Protein AF-A0ABD0R975-F1 (afdb_monomer)

InterPro domains:
  IPR005542 PBX, PBC domain [PF03792] (1-62)
  IPR005542 PBX, PBC domain [PS51978] (1-62)

Secondary structure (DSSP, 8-state):
-HHHHHHHHHHHHHHHHHHS---HHHHHHHHHHHHHHHHHHHHHHHHHHHHHHHHHHHHHT--

pLDDT: mean 93.28, std 7.57, range [53.72, 98.62]

Structure (mmCIF, N/CA/C/O backbone):
data_AF-A0ABD0R975-F1
#
_entry.id   AF-A0ABD0R975-F1
#
loop_
_atom_site.group_PDB
_atom_site.id
_atom_site.type_symbol
_atom_site.label_atom_id
_atom_site.label_alt_id
_atom_site.label_comp_id
_atom_site.label_asym_id
_atom_site.label_entity_id
_atom_site.label_seq_id
_atom_site.pdbx_PDB_ins_code
_atom_site.Cartn_x
_atom_site.Cartn_y
_atom_site.Cartn_z
_atom_site.occupancy
_atom_site.B_iso_or_equiv
_atom_site.auth_seq_id
_atom_site.auth_comp_id
_atom_site.auth_asym_id
_atom_site.auth_atom_id
_atom_site.pdbx_PDB_model_num
ATOM 1 N N . ALA A 1 1 ? 1.480 10.070 0.242 1.00 63.94 1 ALA A N 1
ATOM 2 C CA . ALA A 1 1 ? 1.518 8.692 -0.301 1.00 63.94 1 ALA A CA 1
ATOM 3 C C . ALA A 1 1 ? 1.438 7.613 0.792 1.00 63.94 1 ALA A C 1
ATOM 5 O O . ALA A 1 1 ? 0.329 7.329 1.213 1.00 63.94 1 ALA A O 1
ATOM 6 N N . CYS A 1 2 ? 2.533 7.023 1.305 1.00 80.19 2 CYS A N 1
ATOM 7 C CA . CYS A 1 2 ? 2.423 5.843 2.198 1.00 80.19 2 CYS A CA 1
ATOM 8 C C . CYS A 1 2 ? 1.726 6.135 3.548 1.00 80.19 2 CYS A C 1
ATOM 10 O O . CYS A 1 2 ? 0.845 5.389 3.973 1.00 80.19 2 CYS A O 1
ATOM 12 N N . ASN A 1 3 ? 2.049 7.266 4.186 1.00 84.44 3 ASN A N 1
ATOM 13 C CA . ASN A 1 3 ? 1.425 7.674 5.456 1.00 84.44 3 ASN A CA 1
ATOM 14 C C . ASN A 1 3 ? -0.059 8.036 5.297 1.00 84.44 3 ASN A C 1
ATOM 16 O O . ASN A 1 3 ? -0.877 7.750 6.166 1.00 84.44 3 ASN A O 1
ATOM 20 N N . GLU A 1 4 ? -0.406 8.643 4.167 1.00 89.25 4 GLU A N 1
ATOM 21 C CA . GLU A 1 4 ? -1.774 9.028 3.818 1.00 89.25 4 GLU A CA 1
ATOM 22 C C . GLU A 1 4 ? -2.640 7.792 3.555 1.00 89.25 4 GLU A C 1
ATOM 24 O O . GLU A 1 4 ? -3.721 7.657 4.121 1.00 89.25 4 GLU A O 1
ATOM 29 N N . PHE A 1 5 ? -2.112 6.828 2.799 1.00 87.88 5 PHE A N 1
ATOM 30 C CA . PHE A 1 5 ? -2.756 5.537 2.588 1.00 87.88 5 PHE A CA 1
ATOM 31 C C . PHE A 1 5 ? -2.928 4.763 3.901 1.00 87.88 5 PHE A C 1
ATOM 33 O O . PHE A 1 5 ? -4.007 4.249 4.181 1.00 87.88 5 PHE A O 1
ATOM 40 N N . THR A 1 6 ? -1.896 4.739 4.749 1.00 90.38 6 THR A N 1
ATOM 41 C CA . THR A 1 6 ? -1.965 4.102 6.074 1.00 90.38 6 THR A CA 1
ATOM 42 C C . THR A 1 6 ? -3.040 4.751 6.947 1.00 90.38 6 THR A C 1
ATOM 44 O O . THR A 1 6 ? -3.845 4.050 7.555 1.00 90.38 6 THR A O 1
ATOM 47 N N . THR A 1 7 ? -3.104 6.084 6.961 1.00 93.50 7 THR A N 1
ATOM 48 C CA . THR A 1 7 ? -4.153 6.841 7.662 1.00 93.50 7 THR A CA 1
ATOM 49 C C . THR A 1 7 ? -5.541 6.481 7.139 1.00 93.50 7 THR A C 1
ATOM 51 O O . THR A 1 7 ? -6.447 6.220 7.927 1.00 93.50 7 THR A O 1
ATOM 54 N N . HIS A 1 8 ? -5.708 6.402 5.819 1.00 94.06 8 HIS A N 1
ATOM 55 C CA . HIS A 1 8 ? -6.978 6.027 5.207 1.00 94.06 8 HIS A CA 1
ATOM 56 C C . HIS A 1 8 ? -7.413 4.604 5.593 1.00 94.06 8 HIS A C 1
ATOM 58 O O . HIS A 1 8 ? -8.538 4.411 6.049 1.00 94.06 8 HIS A O 1
ATOM 64 N N . VAL A 1 9 ? -6.512 3.619 5.511 1.00 94.69 9 VAL A N 1
ATOM 65 C CA . VAL A 1 9 ? -6.781 2.233 5.935 1.00 94.69 9 VAL A CA 1
ATOM 66 C C . VAL A 1 9 ? -7.155 2.167 7.419 1.00 94.69 9 VAL A C 1
ATOM 68 O O . VAL A 1 9 ? -8.105 1.476 7.785 1.00 94.69 9 VAL A O 1
ATOM 71 N N . MET A 1 10 ? -6.451 2.910 8.278 1.00 94.50 10 MET A N 1
ATOM 72 C CA . MET A 1 10 ? -6.771 2.988 9.707 1.00 94.50 10 MET A CA 1
ATOM 73 C C . MET A 1 10 ? -8.165 3.574 9.954 1.00 94.50 10 MET A C 1
ATOM 75 O O . MET A 1 10 ? -8.890 3.073 10.814 1.00 94.50 10 MET A O 1
ATOM 79 N N . ASN A 1 11 ?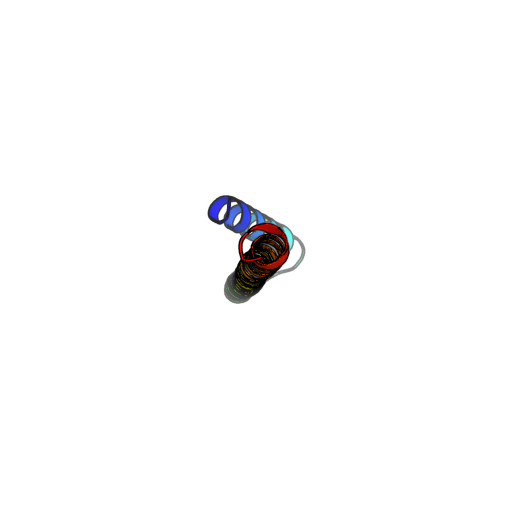 -8.561 4.603 9.202 1.00 95.81 11 ASN A N 1
ATOM 80 C CA . ASN A 1 11 ? -9.893 5.196 9.311 1.00 95.81 11 ASN A CA 1
ATOM 81 C C . ASN A 1 11 ? -10.984 4.204 8.886 1.00 95.81 11 ASN A C 1
ATOM 83 O O . ASN A 1 11 ? -11.933 4.003 9.640 1.00 95.81 11 ASN A O 1
ATOM 87 N N . LEU A 1 12 ? -10.797 3.501 7.764 1.00 96.25 12 LEU A N 1
ATOM 88 C CA . LEU A 1 12 ? -11.736 2.476 7.295 1.00 96.25 12 LEU A CA 1
ATOM 89 C C . LEU A 1 12 ? -11.932 1.350 8.318 1.00 96.25 12 LEU A C 1
ATOM 91 O O . LEU A 1 12 ? -13.059 0.945 8.593 1.00 96.25 12 LEU A O 1
ATOM 95 N N . LEU A 1 13 ? -10.849 0.851 8.920 1.00 95.94 13 LEU A N 1
ATOM 96 C CA . LEU A 1 13 ? -10.929 -0.214 9.927 1.00 95.94 13 LEU A CA 1
ATOM 97 C C . LEU A 1 13 ? -11.630 0.254 11.211 1.00 95.94 13 LEU A C 1
ATOM 99 O O . LEU A 1 13 ? -12.391 -0.502 11.816 1.00 95.94 13 LEU A O 1
ATOM 103 N N . ARG A 1 14 ? -11.423 1.514 11.613 1.00 94.62 14 ARG A N 1
ATOM 104 C CA . ARG A 1 14 ? -12.141 2.127 12.742 1.00 94.62 14 ARG A CA 1
ATOM 105 C C . ARG A 1 14 ? -13.628 2.302 12.450 1.00 94.62 14 ARG A C 1
ATOM 107 O O . ARG A 1 14 ? -14.443 2.064 13.336 1.00 94.62 14 ARG A O 1
ATOM 114 N N . GLU A 1 15 ? -13.986 2.697 11.232 1.00 95.94 15 GLU A N 1
ATOM 115 C CA . GLU A 1 15 ? -15.380 2.794 10.792 1.00 95.94 15 GLU A CA 1
ATOM 116 C C . GLU A 1 15 ? -16.055 1.419 10.774 1.00 95.94 15 GLU A C 1
ATOM 118 O O . GLU A 1 15 ? -17.118 1.259 11.370 1.00 95.94 15 GLU A O 1
ATOM 123 N N . GLN A 1 16 ? -15.404 0.401 10.206 1.00 95.69 16 GLN A N 1
ATOM 124 C CA . GLN A 1 16 ? -15.895 -0.983 10.225 1.00 95.69 16 GLN A CA 1
ATOM 125 C C . GLN A 1 16 ? -16.084 -1.517 11.647 1.00 95.69 16 GLN A C 1
ATOM 127 O O . GLN A 1 16 ? -17.070 -2.209 11.915 1.00 95.69 16 GLN A O 1
ATOM 132 N N . SER A 1 17 ? -15.191 -1.145 12.572 1.00 96.06 17 SER A N 1
ATOM 133 C CA . SER A 1 17 ? -15.295 -1.536 13.979 1.00 96.06 17 SER A CA 1
ATOM 134 C C . SER A 1 17 ? -16.590 -1.059 14.654 1.00 96.06 17 SER A C 1
ATOM 136 O O . SER A 1 17 ? -16.953 -1.603 15.698 1.00 96.06 17 SER A O 1
ATOM 138 N N . ARG A 1 18 ? -17.288 -0.059 14.091 1.00 95.44 18 ARG A N 1
ATOM 139 C CA . ARG A 1 18 ? -18.591 0.416 14.590 1.00 95.44 18 ARG A CA 1
ATOM 140 C C . ARG A 1 18 ? -19.741 -0.515 14.204 1.00 95.44 18 ARG A C 1
ATOM 142 O O . ARG A 1 18 ? -20.716 -0.599 14.939 1.00 95.44 18 ARG A O 1
ATOM 149 N N . THR A 1 19 ? -19.634 -1.205 13.070 1.00 96.25 19 THR A N 1
ATOM 150 C CA . THR A 1 19 ? -20.651 -2.156 12.585 1.00 96.25 19 THR A CA 1
ATOM 151 C C . THR A 1 19 ? -20.389 -3.567 13.104 1.00 96.25 19 THR A C 1
ATOM 153 O O . THR A 1 19 ? -21.322 -4.320 13.372 1.00 96.25 19 THR A O 1
ATOM 156 N N . ARG A 1 20 ? -19.115 -3.933 13.263 1.00 95.62 20 ARG A N 1
ATOM 157 C CA . ARG A 1 20 ? -18.682 -5.227 13.791 1.00 95.62 20 ARG A CA 1
ATOM 158 C C . ARG A 1 20 ? -17.436 -5.016 14.645 1.00 95.62 20 ARG A C 1
ATOM 160 O O . ARG A 1 20 ? -16.453 -4.548 14.088 1.00 95.62 20 ARG A O 1
ATOM 167 N N . PRO A 1 21 ? -17.425 -5.382 15.938 1.00 95.12 21 PRO A N 1
ATOM 168 C CA . PRO A 1 21 ? -16.256 -5.173 16.787 1.00 95.12 21 PRO A CA 1
ATOM 169 C C . PRO A 1 21 ? -14.989 -5.804 16.192 1.00 95.12 21 PRO A C 1
ATOM 171 O O . PRO A 1 21 ? -14.971 -7.000 15.896 1.00 95.12 21 PRO A O 1
ATOM 174 N N . ILE A 1 22 ? -13.935 -5.000 16.027 1.00 95.38 22 ILE A N 1
ATOM 175 C CA . ILE A 1 22 ? -12.587 -5.441 15.643 1.00 95.38 22 ILE A CA 1
ATOM 176 C C . ILE A 1 22 ? -11.652 -5.018 16.772 1.00 95.38 22 ILE A C 1
ATOM 178 O O . ILE A 1 22 ? -11.658 -3.856 17.180 1.00 95.38 22 ILE A O 1
ATOM 182 N N . SER A 1 23 ? -10.845 -5.938 17.304 1.00 95.50 23 SER A N 1
ATOM 183 C CA . SER A 1 23 ? -9.911 -5.560 18.364 1.00 95.50 23 SER A CA 1
ATOM 184 C C . SER A 1 23 ? -8.835 -4.598 17.828 1.00 95.50 23 SER A C 1
ATOM 186 O O . SER A 1 23 ? -8.388 -4.753 16.687 1.00 95.50 23 SER A O 1
ATOM 188 N N . PRO A 1 24 ? -8.334 -3.641 18.635 1.00 92.75 24 PRO A N 1
ATOM 189 C CA . PRO A 1 24 ? -7.246 -2.753 18.210 1.00 92.75 24 PRO A CA 1
ATOM 190 C C . PRO A 1 24 ? -6.018 -3.513 17.680 1.00 92.75 24 PRO A C 1
ATOM 192 O O . PRO A 1 24 ? -5.423 -3.132 16.675 1.00 92.75 24 PRO A O 1
ATOM 195 N N . LYS A 1 25 ? -5.704 -4.662 18.294 1.00 95.44 25 LYS A N 1
ATOM 196 C CA . LYS A 1 25 ? -4.610 -5.551 17.881 1.00 95.44 25 LYS A CA 1
ATOM 197 C C . LYS A 1 25 ? -4.825 -6.156 16.489 1.00 95.44 25 LYS A C 1
ATOM 199 O O . LYS A 1 25 ? -3.864 -6.367 15.749 1.00 95.44 25 LYS A O 1
ATOM 204 N N . GLU A 1 26 ? -6.065 -6.471 16.121 1.00 96.00 26 GLU A N 1
ATOM 205 C CA . GLU A 1 26 ? -6.383 -6.948 14.771 1.00 96.00 26 GLU A CA 1
ATOM 206 C C . GLU A 1 26 ? -6.288 -5.834 13.733 1.00 96.00 26 GLU A C 1
ATOM 208 O O . GLU A 1 26 ? -5.757 -6.087 12.653 1.00 96.00 26 GLU A O 1
ATOM 213 N N . ILE A 1 27 ? -6.708 -4.611 14.069 1.00 94.38 27 ILE A N 1
ATOM 214 C CA . ILE A 1 27 ? -6.551 -3.434 13.200 1.00 94.38 27 ILE A CA 1
ATOM 215 C C . ILE A 1 27 ? -5.068 -3.218 12.870 1.00 94.38 27 ILE A C 1
ATOM 217 O O . ILE A 1 27 ? -4.695 -3.173 11.697 1.00 94.38 27 ILE A O 1
ATOM 221 N N . GLU A 1 28 ? -4.203 -3.171 13.885 1.00 93.44 28 GLU A N 1
ATOM 222 C CA . GLU A 1 28 ? -2.751 -3.030 13.699 1.00 93.44 28 GLU A CA 1
ATOM 223 C C . GLU A 1 28 ? -2.163 -4.161 12.847 1.00 93.44 28 GLU A C 1
ATOM 225 O O . GLU A 1 28 ? -1.352 -3.924 11.947 1.00 93.44 28 GLU A O 1
ATOM 230 N N . ARG A 1 29 ? -2.593 -5.407 13.090 1.00 96.31 29 ARG A N 1
ATOM 231 C CA . ARG A 1 29 ? -2.160 -6.566 12.299 1.00 96.31 29 ARG A CA 1
ATOM 232 C C . ARG A 1 29 ? -2.560 -6.417 10.830 1.00 96.31 29 ARG A C 1
ATOM 234 O O . ARG A 1 29 ? -1.732 -6.676 9.958 1.00 96.31 29 ARG A O 1
ATOM 241 N N . MET A 1 30 ? -3.798 -6.014 10.551 1.00 96.00 30 MET A N 1
ATOM 242 C CA . MET A 1 30 ? -4.298 -5.818 9.187 1.00 96.00 30 MET A CA 1
ATOM 243 C C . MET A 1 30 ? -3.518 -4.725 8.454 1.00 96.00 30 MET A C 1
ATOM 245 O O . MET A 1 30 ? -3.084 -4.942 7.321 1.00 96.00 30 MET A O 1
ATOM 249 N N . VAL A 1 31 ? -3.256 -3.595 9.115 1.00 94.69 31 VAL A N 1
ATOM 250 C CA . VAL A 1 31 ? -2.447 -2.507 8.546 1.00 94.69 31 VAL A CA 1
ATOM 251 C C . VAL A 1 31 ? -1.024 -2.968 8.246 1.00 94.69 31 VAL A C 1
ATOM 253 O O . VAL A 1 31 ? -0.524 -2.731 7.148 1.00 94.69 31 VAL A O 1
ATOM 256 N N . ASN A 1 32 ? -0.397 -3.718 9.154 1.00 94.31 32 ASN A N 1
ATOM 257 C CA . ASN A 1 32 ? 0.930 -4.287 8.917 1.00 94.31 32 ASN A CA 1
ATOM 258 C C . ASN A 1 32 ? 0.961 -5.261 7.728 1.00 94.31 32 ASN A C 1
ATOM 260 O O . ASN A 1 32 ? 1.916 -5.251 6.949 1.00 94.31 32 ASN A O 1
ATOM 264 N N . ILE A 1 33 ? -0.070 -6.096 7.558 1.00 95.56 33 ILE A N 1
ATOM 265 C CA . ILE A 1 33 ? -0.183 -6.992 6.396 1.00 95.56 33 ILE A CA 1
ATOM 266 C C . ILE A 1 33 ? -0.249 -6.177 5.102 1.00 95.56 33 ILE A C 1
ATOM 268 O O . ILE A 1 33 ? 0.465 -6.483 4.146 1.00 95.56 33 ILE A O 1
ATOM 272 N N . ILE A 1 34 ? -1.080 -5.134 5.073 1.00 93.44 34 ILE A N 1
ATOM 273 C CA . ILE A 1 34 ? -1.230 -4.257 3.909 1.00 93.44 34 ILE A CA 1
ATOM 274 C C . ILE A 1 34 ? 0.093 -3.551 3.590 1.00 93.44 34 ILE A C 1
ATOM 276 O O . ILE A 1 34 ? 0.521 -3.568 2.436 1.00 93.44 34 ILE A O 1
ATOM 280 N N . HIS A 1 35 ? 0.782 -3.010 4.599 1.00 92.38 35 HIS A N 1
ATOM 281 C CA . HIS A 1 35 ? 2.080 -2.358 4.424 1.00 92.38 35 HIS A CA 1
ATOM 282 C C . HIS A 1 35 ? 3.112 -3.311 3.805 1.00 92.38 35 HIS A C 1
ATOM 284 O O . HIS A 1 35 ? 3.756 -2.969 2.815 1.00 92.38 35 HIS A O 1
ATOM 290 N N . ARG A 1 36 ? 3.224 -4.544 4.321 1.00 94.50 36 ARG A N 1
ATOM 291 C CA . ARG A 1 36 ? 4.133 -5.567 3.769 1.00 94.50 36 ARG A CA 1
ATOM 292 C C . ARG A 1 36 ? 3.812 -5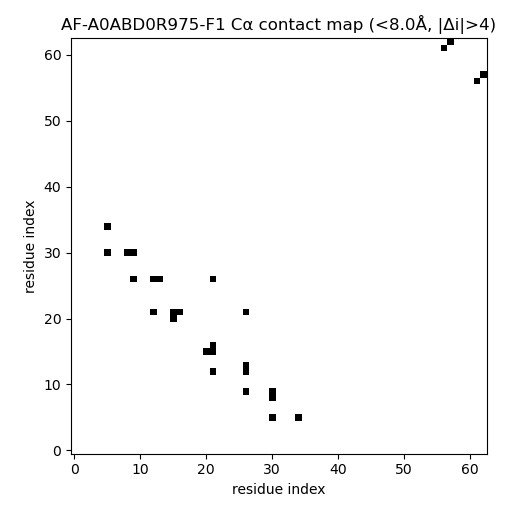.909 2.314 1.00 94.50 36 ARG A C 1
ATOM 294 O O . ARG A 1 36 ? 4.731 -6.010 1.502 1.00 94.50 36 ARG A O 1
ATOM 301 N N . LYS A 1 37 ? 2.527 -6.055 1.969 1.00 95.38 37 LYS A N 1
ATOM 302 C CA . LYS A 1 37 ? 2.094 -6.298 0.582 1.00 95.38 37 LYS A CA 1
ATOM 303 C C . LYS A 1 37 ? 2.489 -5.141 -0.335 1.00 95.38 37 LYS A C 1
ATOM 305 O O . LYS A 1 37 ? 3.052 -5.381 -1.397 1.00 95.38 37 LYS A O 1
ATOM 310 N N . PHE A 1 38 ? 2.269 -3.900 0.095 1.00 93.31 38 PHE A N 1
ATOM 311 C CA . PHE A 1 38 ? 2.669 -2.714 -0.665 1.00 93.31 38 PHE A CA 1
ATOM 312 C C . PHE A 1 38 ? 4.183 -2.629 -0.865 1.00 93.31 38 PHE A C 1
ATOM 314 O O . PHE A 1 38 ? 4.632 -2.375 -1.980 1.00 93.31 38 PHE A O 1
ATOM 321 N N . SER A 1 39 ? 4.978 -2.895 0.177 1.00 93.19 39 SER A N 1
ATOM 322 C CA . SER A 1 39 ? 6.441 -2.931 0.060 1.00 93.19 39 SER A CA 1
ATOM 323 C C . SER A 1 39 ? 6.907 -3.997 -0.937 1.00 93.19 39 SER A C 1
ATOM 325 O O . SER A 1 39 ? 7.801 -3.735 -1.739 1.00 93.19 39 SER A O 1
ATOM 327 N N . SER A 1 40 ? 6.276 -5.177 -0.927 1.00 96.75 40 SER A N 1
ATOM 328 C CA . SER A 1 40 ? 6.573 -6.250 -1.882 1.00 96.75 40 SER A CA 1
ATOM 329 C C . SER A 1 40 ? 6.248 -5.841 -3.321 1.00 96.75 40 SER A C 1
ATOM 331 O O . SER A 1 40 ? 7.110 -5.971 -4.188 1.00 96.75 40 SER A O 1
ATOM 333 N N . ILE A 1 41 ? 5.067 -5.261 -3.562 1.00 95.81 41 ILE A N 1
ATOM 334 C CA . ILE A 1 41 ? 4.677 -4.737 -4.881 1.00 95.81 41 ILE A CA 1
ATOM 335 C C . ILE A 1 41 ? 5.669 -3.665 -5.343 1.00 95.81 41 ILE A C 1
ATOM 337 O O . ILE A 1 41 ? 6.153 -3.709 -6.470 1.00 95.81 41 ILE A O 1
ATOM 341 N N . GLN A 1 42 ? 6.030 -2.724 -4.467 1.00 96.06 42 GLN A N 1
ATOM 342 C CA . GLN A 1 42 ? 6.978 -1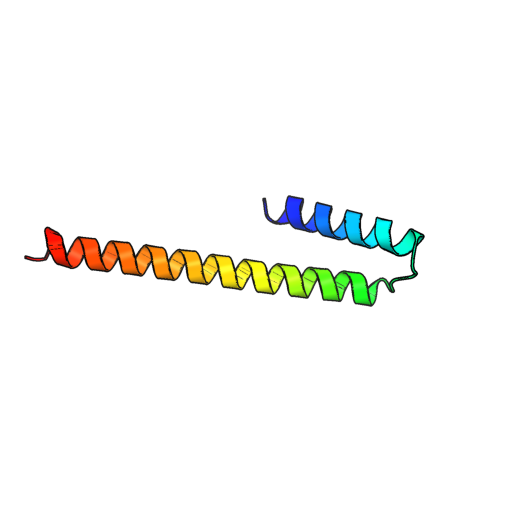.662 -4.796 1.00 96.06 42 GLN A CA 1
ATOM 343 C C . GLN A 1 42 ? 8.348 -2.225 -5.199 1.00 96.06 42 GLN A C 1
ATOM 345 O O . GLN A 1 42 ? 8.951 -1.745 -6.159 1.00 96.06 42 GLN A O 1
ATOM 350 N N . MET A 1 43 ? 8.848 -3.230 -4.479 1.00 97.94 43 MET A N 1
ATOM 351 C CA . MET A 1 43 ? 10.109 -3.890 -4.815 1.00 97.94 43 MET A CA 1
ATOM 352 C C . MET A 1 43 ? 10.020 -4.620 -6.161 1.00 97.94 43 MET A C 1
ATOM 354 O O . MET A 1 43 ? 10.911 -4.458 -6.991 1.00 97.94 43 MET A O 1
ATOM 358 N N . GLN A 1 44 ? 8.939 -5.361 -6.411 1.00 98.38 44 GLN A N 1
ATOM 359 C CA . GLN A 1 44 ? 8.724 -6.066 -7.680 1.00 98.38 44 GLN A CA 1
ATOM 360 C C . GLN A 1 44 ? 8.626 -5.107 -8.872 1.00 98.38 44 GLN A C 1
ATOM 362 O O . GLN A 1 44 ? 9.208 -5.366 -9.925 1.00 98.38 44 GLN A O 1
ATOM 367 N N . LEU A 1 45 ? 7.945 -3.970 -8.711 1.00 98.44 45 LEU A N 1
ATOM 368 C CA . LEU A 1 45 ? 7.862 -2.941 -9.749 1.00 98.44 45 LEU A CA 1
ATOM 369 C C . LEU A 1 45 ? 9.236 -2.337 -10.055 1.00 98.44 45 LEU A C 1
ATOM 371 O O . LEU A 1 45 ? 9.592 -2.181 -11.220 1.00 98.44 45 LEU A O 1
ATOM 375 N N . LYS A 1 46 ? 10.042 -2.048 -9.026 1.00 98.25 46 LYS A N 1
ATOM 376 C CA . LYS A 1 46 ? 11.422 -1.572 -9.216 1.00 98.25 46 LYS A CA 1
ATOM 377 C C . LYS A 1 46 ? 12.275 -2.600 -9.957 1.00 98.25 46 LYS A C 1
ATOM 379 O O . LYS A 1 46 ? 12.985 -2.229 -10.886 1.00 98.25 46 LYS A O 1
ATOM 384 N N . GLN A 1 47 ? 12.180 -3.868 -9.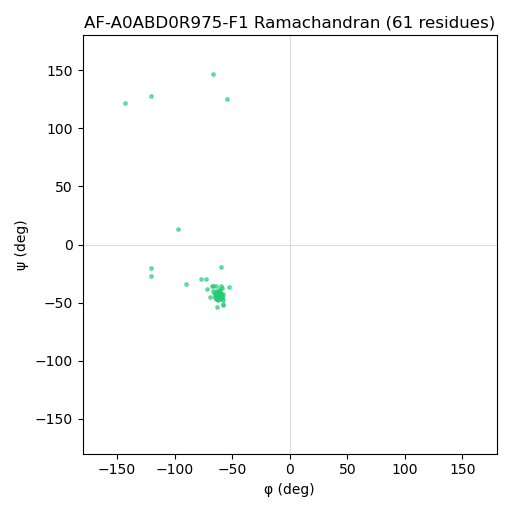563 1.00 98.62 47 GLN A N 1
ATOM 385 C CA . GLN A 1 47 ? 12.942 -4.956 -10.167 1.00 98.62 47 GLN A CA 1
ATOM 386 C C . GLN A 1 47 ? 12.571 -5.149 -11.642 1.00 98.62 47 GLN A C 1
ATOM 388 O O . GLN A 1 47 ? 13.441 -5.063 -12.500 1.00 98.62 47 GLN A O 1
ATOM 393 N N . SER A 1 48 ? 11.281 -5.312 -11.945 1.00 98.56 48 SER A N 1
ATOM 394 C CA . SER A 1 48 ? 10.792 -5.487 -13.322 1.00 98.56 48 SER A CA 1
ATOM 395 C C . SER A 1 48 ? 11.111 -4.290 -14.221 1.00 98.56 48 SER A C 1
ATOM 397 O O . SER A 1 48 ? 11.497 -4.466 -15.375 1.00 98.56 48 SER A O 1
ATOM 399 N N . THR A 1 49 ? 11.025 -3.067 -13.689 1.00 98.56 49 THR A N 1
ATOM 400 C CA . THR A 1 49 ? 11.434 -1.860 -14.423 1.00 98.56 49 THR A CA 1
ATOM 401 C C . THR A 1 49 ? 12.935 -1.875 -14.715 1.00 98.56 49 THR A C 1
ATOM 403 O O . THR A 1 49 ? 13.343 -1.593 -15.838 1.00 98.56 49 THR A O 1
ATOM 406 N N . CYS A 1 50 ? 13.765 -2.228 -13.727 1.00 98.25 50 CYS A N 1
ATOM 407 C CA . CYS A 1 50 ? 15.214 -2.334 -13.899 1.00 98.25 50 CYS A CA 1
ATOM 408 C C . CYS A 1 50 ? 15.577 -3.386 -14.956 1.00 98.25 50 CYS A C 1
ATOM 410 O O . CYS A 1 50 ? 16.352 -3.104 -15.865 1.00 98.25 50 CYS A O 1
ATOM 412 N N . GLU A 1 51 ? 14.965 -4.568 -14.888 1.00 98.38 51 GLU A N 1
ATOM 413 C CA . GLU A 1 51 ? 15.156 -5.641 -15.866 1.00 98.38 51 GLU A CA 1
ATOM 414 C C . GLU A 1 51 ? 14.787 -5.190 -17.280 1.00 98.38 51 GLU A C 1
ATOM 416 O O . GLU A 1 51 ? 15.573 -5.379 -18.209 1.00 98.38 51 GLU A O 1
ATOM 421 N N . ALA A 1 52 ? 13.640 -4.526 -17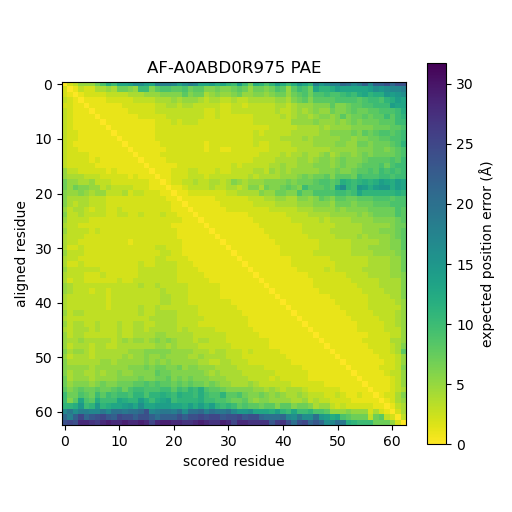.446 1.00 98.25 52 ALA A N 1
ATOM 422 C CA . ALA A 1 52 ? 13.225 -3.989 -18.737 1.00 98.25 52 ALA A CA 1
ATOM 423 C C . ALA A 1 52 ? 14.243 -2.976 -19.293 1.00 98.25 52 ALA A C 1
ATOM 425 O O . ALA A 1 52 ? 14.602 -3.040 -20.470 1.00 98.25 52 ALA A O 1
ATOM 426 N N . VAL A 1 53 ? 14.757 -2.078 -18.447 1.00 97.56 53 VAL A N 1
ATOM 427 C CA . VAL A 1 53 ? 15.788 -1.101 -18.835 1.00 97.56 53 VAL A CA 1
ATOM 428 C C . VAL A 1 53 ? 17.104 -1.789 -19.201 1.00 97.56 53 VAL A C 1
ATOM 430 O O . VAL A 1 53 ? 17.718 -1.422 -20.199 1.00 97.56 53 VAL A O 1
ATOM 433 N N . MET A 1 54 ? 17.529 -2.803 -18.448 1.00 97.25 54 MET A N 1
ATOM 434 C CA . MET A 1 54 ? 18.748 -3.566 -18.740 1.00 97.25 54 MET A CA 1
ATOM 435 C C . MET A 1 54 ? 18.644 -4.317 -20.072 1.00 97.25 54 MET A C 1
ATOM 437 O O . MET A 1 54 ? 19.594 -4.307 -20.854 1.00 97.25 54 MET A O 1
ATOM 441 N N . ILE A 1 55 ? 17.478 -4.902 -20.371 1.00 96.81 55 ILE A N 1
ATOM 442 C CA . ILE A 1 55 ? 17.202 -5.528 -21.671 1.00 96.81 55 ILE A CA 1
ATOM 443 C C . ILE A 1 55 ? 17.301 -4.493 -22.796 1.00 96.81 55 ILE A C 1
ATOM 445 O O . ILE A 1 55 ? 17.931 -4.760 -23.818 1.00 96.81 55 ILE A O 1
ATOM 449 N N . LEU A 1 56 ? 16.703 -3.309 -22.624 1.00 96.50 56 LEU A N 1
ATOM 450 C CA . LEU A 1 56 ? 16.788 -2.234 -23.616 1.00 96.50 56 LEU A CA 1
ATOM 451 C C . LEU A 1 56 ? 18.234 -1.766 -23.817 1.00 96.50 56 LEU A C 1
ATOM 453 O O . LEU A 1 56 ? 18.684 -1.657 -24.953 1.00 96.50 56 LEU A O 1
ATOM 457 N N . ARG A 1 57 ? 18.985 -1.554 -22.733 1.00 95.62 57 ARG A N 1
ATOM 458 C CA . ARG A 1 57 ? 20.396 -1.163 -22.797 1.00 95.62 57 ARG A CA 1
ATOM 459 C C . ARG A 1 57 ? 21.228 -2.183 -23.575 1.00 95.62 57 ARG A C 1
ATOM 461 O O . ARG A 1 57 ? 21.915 -1.797 -24.515 1.00 95.62 57 ARG A O 1
ATOM 468 N N . SER A 1 58 ? 21.116 -3.466 -23.233 1.00 94.69 58 SER A N 1
ATOM 469 C CA . SER A 1 58 ? 21.856 -4.533 -23.914 1.00 94.69 58 SER A CA 1
ATOM 470 C C . SER A 1 58 ? 21.533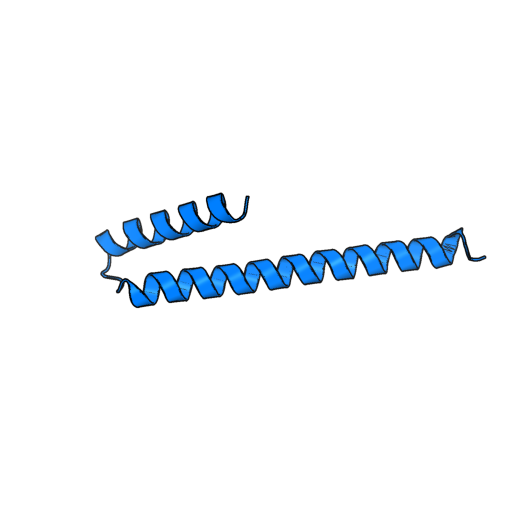 -4.601 -25.410 1.00 94.69 58 SER A C 1
ATOM 472 O O . SER A 1 58 ? 22.420 -4.865 -26.212 1.00 94.69 58 SER A O 1
ATOM 474 N N . ARG A 1 59 ? 20.282 -4.328 -25.801 1.00 94.00 59 ARG A N 1
ATOM 475 C CA . ARG A 1 59 ? 19.856 -4.366 -27.208 1.00 94.00 59 ARG A CA 1
ATOM 476 C C . ARG A 1 59 ? 20.371 -3.206 -28.055 1.00 94.00 59 ARG A C 1
ATOM 478 O O . ARG A 1 59 ? 20.495 -3.382 -29.261 1.00 94.00 59 ARG A O 1
ATOM 485 N N . PHE A 1 60 ? 20.590 -2.033 -27.462 1.00 91.25 60 PHE A N 1
ATOM 486 C CA . PHE A 1 60 ? 20.823 -0.801 -28.226 1.00 91.25 60 PHE A CA 1
ATOM 487 C C . PHE A 1 60 ? 22.166 -0.116 -27.961 1.00 91.25 60 PHE A C 1
ATOM 489 O O . PHE A 1 60 ? 22.568 0.705 -28.777 1.00 91.25 60 PHE A O 1
ATOM 496 N N . LEU A 1 61 ? 22.827 -0.387 -26.832 1.00 84.06 61 LEU A N 1
ATOM 497 C CA . LEU A 1 61 ? 24.034 0.340 -26.412 1.00 84.06 61 LEU A CA 1
ATOM 498 C C . LEU A 1 61 ? 25.269 -0.547 -26.249 1.00 84.06 61 LEU A C 1
ATOM 500 O O . LEU A 1 61 ? 26.377 -0.043 -26.384 1.00 84.06 61 LEU A O 1
ATOM 504 N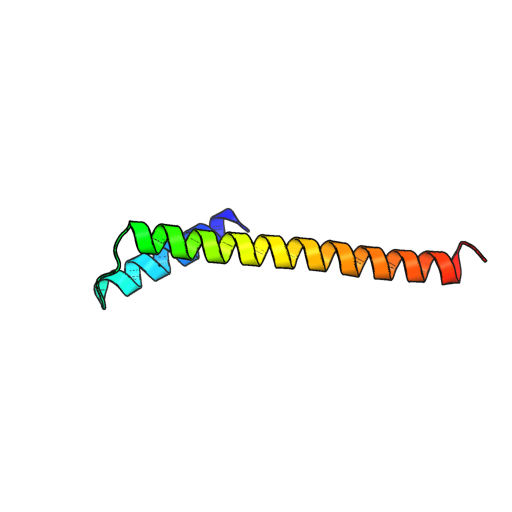 N . ASP A 1 62 ? 25.086 -1.831 -25.939 1.00 75.56 62 ASP A N 1
ATOM 505 C CA . ASP A 1 62 ? 26.198 -2.776 -25.769 1.00 75.56 62 ASP A CA 1
ATOM 506 C C . ASP A 1 62 ? 26.457 -3.614 -27.054 1.00 75.56 62 ASP A C 1
ATOM 508 O O . ASP A 1 62 ? 27.169 -4.617 -26.996 1.00 75.56 62 ASP A O 1
ATOM 512 N N . ALA A 1 63 ? 25.873 -3.213 -28.195 1.00 53.72 63 ALA A N 1
ATOM 513 C CA . ALA A 1 63 ? 26.108 -3.762 -29.540 1.00 53.72 63 ALA A CA 1
ATOM 514 C C . ALA A 1 63 ? 27.060 -2.858 -30.335 1.00 53.72 63 ALA A C 1
ATOM 516 O O . ALA A 1 63 ? 27.899 -3.410 -31.082 1.00 53.72 63 ALA A O 1
#

Radius of gyration: 19.09 Å; Cα contacts (8 Å, |Δi|>4): 14; chains: 1; bounding box: 47×16×48 Å

Sequence (63 aa):
ACNEFTTHVMNLLREQSRTRPISPKEIERMVNIIHRKFSSIQMQLKQSTCEAVMILRSRFLDA

Nearest PDB structures (foldseek):
  6o35-assembly1_C-2  TM=6.450E-01  e=4.176E+00  synthetic construct
  6o35-assembly1_A  TM=6.425E-01  e=9.038E+00  synthetic construct

Organism: Cirrhinus mrigala (NCBI:txid683832)

Solvent-accessible surface area (backbone atoms only — not comparable to full-atom values): 3607 Å² total; per-residue (Å²): 105,74,69,55,50,51,50,50,53,53,49,52,51,56,56,48,31,75,82,48,87,61,56,72,70,53,50,54,51,53,50,52,52,52,51,53,51,49,54,50,50,53,50,50,52,53,49,54,52,49,52,53,51,51,53,51,42,55,72,72,73,75,113

Foldseek 3Di:
DLVVVLVVLLVVVVVVCVVPNDDPVRSVVVSVVVSVVVVVVVVVVVVVVVVVVVVVCVVPPVD

Mean predicted aligned error: 4.47 Å

=== Feature glossary ===
Reading guide. The protein is described through the following features:

Foldseek 3Di. A 3Di character summarizes, for each residue, the relative orientation of the Cα frame of its nearest spatial neighbor. Because it encodes fold topology rather than chemistry, 3Di alignments detect remote structural similarity that sequence alignment misses.

Contact-map, Ramachandran, and PAE plots. Plot images: a contact map (which residues are close in 3D, as an N×N binary image), a Ramachandran scatter (backbone torsion angles, revealing secondary-structure composition at a glance), and — for AlphaFold structures — a PAE heatmap (pairwise prediction confidence).

Radius of gyration, Cα contacts, bounding box. Radius of gyration (Rg) is the root-mean-square distance of Cα atoms from their centroid — a single number for overall size and compactness. A globular domain of N residues has Rg ≈ 2.2·N^0.38 Å; an extended or disordered chain has a much larger Rg. The Cα contact count is the number of residue pairs whose Cα atoms are within 8 Å and are more than four positions apart in sequence — a standard proxy for tertiary packing density. The bounding box is the smallest axis-aligned box enclosing all Cα atoms.

Secondary structure (8-state, DSSP). Eight-state secondary structure (DSSP): H is the canonical α-helix, G the tighter 3₁₀-helix, I the wider π-helix; E/B are β-structure, T and S are turns and bends, and '-' is everything else. DSSP derives these from the pattern of main-chain N–H···O=C hydrogen bonds, not from the sequence.

B-factor. B-factor (Debye–Waller factor) reflects atomic displacement in the crystal lattice. It is an experimental observable (units Å²), not a prediction; low values mean the atom is pinned down, high values mean it moves or is heterogeneous across the crystal.

pLDDT. pLDDT is the predicted lDDT-Cα score: AlphaFold's confidence that the local environment of each residue (all inter-atomic distances within 15 Å) is correctly placed. It is a per-residue number between 0 and 100, with higher meaning more reliable.

Nearest PDB structures. Nearest PDB neighbors are the top structural matches found by Foldseek when searching this structure against the entire Protein Data Bank. Each hit reports a TM-score (0 to 1; >0.5 almost always implies the same fold) and an E-value. These are *structural* homologs — they may share no detectable sequence similarity.

Solvent-accessible surface area. Accessible surface area quantifies burial. A residue with SASA near zero is packed into the hydrophobic core; one with SASA >100 Å² sits on the surface. Computed here via the Shrake–Rupley numerical algorithm with a 1.4 Å probe.

Rendered structure images. Structure images are PyMOL renders from six orthogonal camera directions. Cartoon representation draws helices as coils and strands as arrows; sticks shows the backbone as bonds; surface shows the solvent-excluded envelope. Rainbow coloring maps sequence position to hue (blue→red, N→C); chain coloring assigns a distinct color per polypeptide.

Backbone torsions (φ/ψ). φ (phi) and ψ (psi) are the two rotatable backbone dihedrals per residue: φ is the C(i-1)–N–Cα–C torsion, ψ is the N–Cα–C–N(i+1) torsion, both in degrees on (−180°, 180°]. α-helical residues cluster near (−60°, −45°); β-strand residues near (−120°, +130°). A Ramachandran plot is simply a scatter of (φ, ψ) for every residue.

Predicted aligned error. Predicted Aligned Error (PAE) is an AlphaFold confidence matrix: entry (i, j) is the expected error in the position of residue j, in ångströms, when the prediction is superimposed on the true structure at residue i. Low PAE within a block of residues means that block is internally rigid and well-predicted; high PAE between two blocks means their relative placement is uncertain even if each block individually is confident.

mmCIF coordinates. Structure coordinates are given as an mmCIF _atom_site loop: one row per atom with element, residue name, chain id, sequence number, and x/y/z position in Å. Only the four main-chain atoms per residue are included here; side chains are omitted to keep the record compact.

InterPro / GO / CATH / organis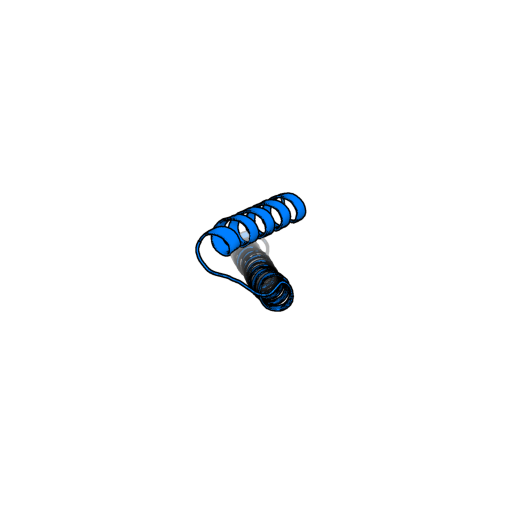m. Database cross-references. InterPro integrates a dozen domain/family signature databases into unified entries with residue-range hits. GO terms attach function/process/location labels with evidence codes. CATH codes position the fold in a four-level structural taxonomy. Organism is the NCBI-taxonomy species name.

Se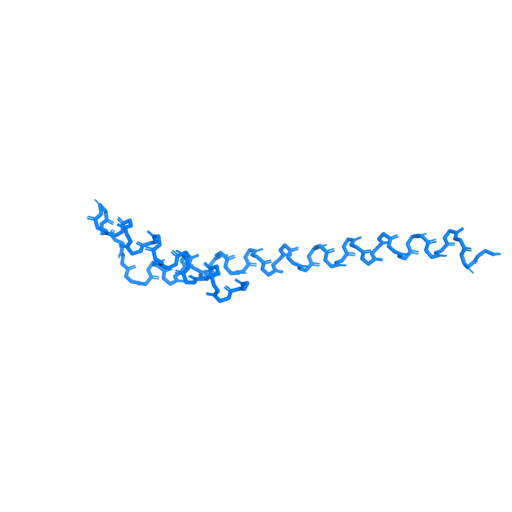condary structure (3-state, P-SEA). SS3 is a coarse helix/strand/coil call (letters a/b/c) made by the P-SEA algorithm from inter-Cα distances and dihedrals. It is less detailed than DSSP but needs only Cα positions.

Sequence. Sequence gives the chain of amino acids in standard one-letter code (A=alanine, C=cysteine, …, Y=tyrosine), read N→C. It is the only feature that is directly encoded by the gene; all structural features are derived from the folded form of this sequence.